Protein AF-A0A2N0LIQ1-F1 (afdb_monomer_lite)

Radius of gyration: 15.89 Å; chains: 1; bounding box: 34×20×42 Å

Structure (mmCIF, N/CA/C/O backbone):
data_AF-A0A2N0LIQ1-F1
#
_entry.id   AF-A0A2N0LIQ1-F1
#
loop_
_atom_site.group_PDB
_atom_site.id
_atom_site.type_symbol
_atom_site.label_atom_id
_atom_site.label_alt_id
_atom_site.label_comp_id
_atom_site.label_asym_id
_atom_site.label_entity_id
_atom_site.label_seq_id
_atom_site.pdbx_PDB_ins_code
_atom_site.Cartn_x
_atom_site.Cartn_y
_atom_site.Cartn_z
_atom_site.occupancy
_atom_site.B_iso_or_equiv
_atom_site.auth_seq_id
_atom_site.auth_comp_id
_atom_site.auth_asym_id
_atom_site.auth_atom_id
_atom_site.pdbx_PDB_model_num
ATOM 1 N N . MET A 1 1 ? -7.383 -4.627 -4.718 1.00 73.69 1 MET A N 1
ATOM 2 C CA . MET A 1 1 ? -8.575 -4.472 -3.849 1.00 73.69 1 MET A CA 1
ATOM 3 C C . MET A 1 1 ? -8.921 -5.726 -3.050 1.00 73.69 1 MET A C 1
ATOM 5 O O . MET A 1 1 ? -9.035 -5.598 -1.841 1.00 73.69 1 MET A O 1
ATOM 9 N N . ALA A 1 2 ? -9.042 -6.915 -3.661 1.00 82.00 2 ALA A N 1
ATOM 10 C CA . ALA A 1 2 ? -9.397 -8.149 -2.937 1.00 82.00 2 ALA A CA 1
ATOM 11 C C . ALA A 1 2 ? -8.511 -8.422 -1.703 1.00 82.00 2 ALA A C 1
ATOM 13 O O . ALA A 1 2 ? -9.028 -8.664 -0.620 1.00 82.00 2 ALA A O 1
ATOM 14 N N . LEU A 1 3 ? -7.188 -8.269 -1.837 1.00 83.31 3 LEU A N 1
ATOM 15 C CA . LEU A 1 3 ? -6.245 -8.399 -0.718 1.00 83.31 3 LEU A CA 1
ATOM 16 C C . LEU A 1 3 ? -6.531 -7.407 0.420 1.00 83.31 3 LEU A C 1
ATOM 18 O O . LEU A 1 3 ? -6.523 -7.797 1.578 1.00 83.31 3 LEU A O 1
ATOM 22 N N . GLY A 1 4 ? -6.851 -6.149 0.107 1.00 82.94 4 GLY A N 1
ATOM 23 C CA . GLY A 1 4 ? -7.184 -5.147 1.125 1.00 82.94 4 GLY A CA 1
ATOM 24 C C . GLY A 1 4 ? -8.460 -5.486 1.898 1.00 82.94 4 GLY A C 1
ATOM 25 O O . GLY A 1 4 ? -8.503 -5.292 3.107 1.00 82.94 4 GLY A O 1
ATOM 26 N N . ILE A 1 5 ? -9.463 -6.062 1.228 1.00 86.44 5 ILE A N 1
ATOM 27 C CA . ILE A 1 5 ? -10.699 -6.531 1.874 1.00 86.44 5 ILE A CA 1
ATOM 28 C C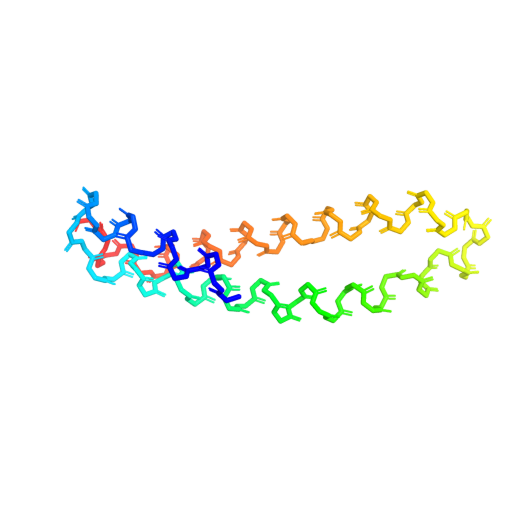 . ILE A 1 5 ? -10.400 -7.714 2.798 1.00 86.44 5 ILE A C 1
ATOM 30 O O . ILE A 1 5 ? -10.841 -7.719 3.943 1.00 86.44 5 ILE A O 1
ATOM 34 N N . VAL A 1 6 ? -9.619 -8.691 2.328 1.00 90.06 6 VAL A N 1
ATOM 35 C CA . VAL A 1 6 ? -9.246 -9.872 3.122 1.00 90.06 6 VAL A CA 1
ATOM 36 C C . VAL A 1 6 ? -8.446 -9.463 4.356 1.00 90.06 6 VAL A C 1
ATOM 38 O O . VAL A 1 6 ? -8.800 -9.843 5.468 1.00 90.06 6 VAL A O 1
ATOM 41 N N . VAL A 1 7 ? -7.400 -8.652 4.185 1.00 86.94 7 VAL A N 1
ATOM 42 C CA . VAL A 1 7 ? -6.552 -8.233 5.308 1.00 86.94 7 VAL A CA 1
ATOM 43 C C . VAL A 1 7 ? -7.317 -7.302 6.251 1.00 86.94 7 VAL A C 1
ATOM 45 O O . VAL A 1 7 ? -7.195 -7.449 7.462 1.00 86.94 7 VAL A O 1
ATOM 48 N N . GLY A 1 8 ? -8.167 -6.408 5.736 1.00 85.94 8 GLY A N 1
ATOM 49 C CA . GLY A 1 8 ? -9.050 -5.577 6.556 1.00 85.94 8 GLY A CA 1
ATOM 50 C C . GLY A 1 8 ? -10.041 -6.403 7.382 1.00 85.94 8 GLY A C 1
ATOM 51 O O . GLY A 1 8 ? -10.233 -6.129 8.562 1.00 85.94 8 GLY A O 1
ATOM 52 N N . PHE A 1 9 ? -10.614 -7.461 6.806 1.00 88.19 9 PHE A N 1
ATOM 53 C CA . PHE A 1 9 ? -11.507 -8.370 7.522 1.00 88.19 9 PHE A CA 1
ATOM 54 C C . PHE A 1 9 ? -10.777 -9.158 8.617 1.00 88.19 9 PHE A C 1
ATOM 56 O O . PHE A 1 9 ? -11.252 -9.237 9.748 1.00 88.19 9 PHE A O 1
ATOM 63 N N . VAL A 1 10 ? -9.584 -9.682 8.320 1.00 89.12 10 VAL A N 1
ATOM 64 C CA . VAL A 1 10 ? -8.738 -10.355 9.320 1.00 89.12 10 VAL A CA 1
ATOM 65 C C . VAL A 1 10 ? -8.346 -9.389 10.442 1.00 89.12 10 VAL A C 1
ATOM 67 O O . VAL A 1 10 ? -8.427 -9.738 11.617 1.00 89.12 10 VAL A O 1
ATOM 70 N N . ALA A 1 11 ? -7.983 -8.153 10.100 1.00 86.06 11 ALA A N 1
ATOM 71 C CA . ALA A 1 11 ? -7.632 -7.116 11.062 1.00 86.06 11 ALA A CA 1
ATOM 72 C C . ALA A 1 11 ? -8.817 -6.727 11.965 1.00 86.06 11 ALA A C 1
ATOM 74 O O . ALA A 1 11 ? -8.637 -6.539 13.171 1.00 86.06 11 ALA A O 1
ATOM 75 N N . TYR A 1 12 ? -10.030 -6.675 11.403 1.00 87.88 12 TYR A N 1
ATOM 76 C CA . TYR A 1 12 ? -11.263 -6.475 12.163 1.00 87.88 12 TYR A CA 1
ATOM 77 C C . TYR A 1 12 ? -11.492 -7.595 13.176 1.00 87.88 12 TYR A C 1
ATOM 79 O O . TYR A 1 12 ? -11.731 -7.317 14.346 1.00 87.88 12 TYR A O 1
ATOM 87 N N . LEU A 1 13 ? -11.369 -8.856 12.749 1.00 89.62 13 LEU A N 1
ATOM 88 C CA . LEU A 1 13 ? -11.542 -10.009 13.634 1.00 89.62 13 LEU A CA 1
ATOM 89 C C . LEU A 1 13 ? -10.503 -10.047 14.759 1.00 89.62 13 LEU A C 1
ATOM 91 O O . LEU A 1 13 ? -10.791 -10.555 15.838 1.00 89.62 13 LEU A O 1
ATOM 95 N N . TRP A 1 14 ? -9.305 -9.509 14.520 1.00 86.94 14 TRP A N 1
ATOM 96 C CA . TRP A 1 14 ? -8.220 -9.571 15.491 1.00 86.94 14 TRP A CA 1
ATOM 97 C C . TRP A 1 14 ? -8.271 -8.456 16.541 1.00 86.94 14 TRP A C 1
ATOM 99 O O . TRP A 1 14 ? -8.066 -8.717 17.723 1.00 86.94 14 TRP A O 1
ATOM 109 N N . ARG A 1 15 ? -8.532 -7.209 16.122 1.00 83.19 15 ARG A N 1
ATOM 110 C CA . ARG A 1 15 ? -8.523 -6.025 17.006 1.00 83.19 15 ARG A CA 1
ATOM 111 C C . ARG A 1 15 ? -9.912 -5.504 17.362 1.00 83.19 15 ARG A C 1
ATOM 113 O O . ARG A 1 15 ? -10.010 -4.663 18.246 1.00 83.19 15 ARG A O 1
ATOM 120 N N . GLY A 1 16 ? -10.962 -5.912 16.649 1.00 82.44 16 GLY A N 1
ATOM 121 C CA . GLY A 1 16 ? -12.319 -5.365 16.791 1.00 82.44 16 GLY A CA 1
ATOM 122 C C . GLY A 1 16 ? -12.449 -3.879 16.427 1.00 82.44 16 GLY A C 1
ATOM 123 O O . GLY A 1 16 ? -13.532 -3.311 16.542 1.00 82.44 16 GLY A O 1
ATOM 124 N N . ASN A 1 17 ? -11.364 -3.231 15.991 1.00 82.75 17 ASN A N 1
ATOM 125 C CA . ASN A 1 17 ? -11.312 -1.792 15.766 1.00 82.75 17 ASN A CA 1
ATOM 126 C C . ASN A 1 17 ? -11.596 -1.471 14.291 1.00 82.75 17 ASN A C 1
ATOM 128 O O . ASN A 1 17 ? -10.793 -1.772 13.405 1.00 82.75 17 ASN A O 1
ATOM 132 N N . PHE A 1 18 ? -12.737 -0.826 14.039 1.00 86.19 18 PHE A N 1
ATOM 133 C CA . PHE A 1 18 ? -13.164 -0.430 12.697 1.00 86.19 18 PHE A CA 1
ATOM 134 C C . PHE A 1 18 ? -12.241 0.618 12.053 1.00 86.19 18 PHE A C 1
ATOM 136 O O . PHE A 1 18 ? -12.018 0.579 10.843 1.00 86.19 18 PHE A O 1
ATOM 143 N N . THR A 1 19 ? -11.628 1.503 12.844 1.00 87.06 19 THR A N 1
ATOM 144 C CA . THR A 1 19 ? -10.637 2.481 12.366 1.00 87.06 19 THR A CA 1
ATOM 145 C C . THR A 1 19 ? -9.438 1.779 11.737 1.00 87.06 19 THR A C 1
ATOM 147 O O . THR A 1 19 ? -8.945 2.205 10.697 1.00 87.06 19 THR A O 1
ATOM 150 N N . LEU A 1 20 ? -9.004 0.654 12.311 1.00 86.75 20 LEU A N 1
ATOM 151 C CA . LEU A 1 20 ? -7.867 -0.114 11.804 1.00 86.75 20 LEU A CA 1
ATOM 152 C C . LEU A 1 20 ? -8.175 -0.733 10.434 1.00 86.75 20 LEU A C 1
ATOM 154 O O . LEU A 1 20 ? -7.331 -0.691 9.542 1.00 86.75 20 LEU A O 1
ATOM 158 N N . VAL A 1 21 ? -9.405 -1.215 10.234 1.00 89.25 21 VAL A N 1
ATOM 159 C CA . VAL A 1 21 ? -9.901 -1.694 8.930 1.00 89.25 21 VAL A CA 1
ATOM 160 C C . VAL A 1 21 ? -9.892 -0.572 7.900 1.00 89.25 21 VAL A C 1
ATOM 162 O O . VAL A 1 21 ? -9.450 -0.772 6.769 1.00 89.25 21 VAL A O 1
ATOM 165 N N . LEU A 1 22 ? -10.361 0.613 8.297 1.00 88.38 22 LEU A N 1
ATOM 166 C CA . LEU A 1 22 ? -10.454 1.777 7.428 1.00 88.38 22 LEU A CA 1
ATOM 167 C C . LEU A 1 22 ? -9.060 2.254 6.994 1.00 88.38 22 LEU A C 1
ATOM 169 O O . LEU A 1 22 ? -8.813 2.422 5.802 1.00 88.38 22 LEU A O 1
ATOM 173 N N . VAL A 1 23 ? -8.129 2.376 7.944 1.00 91.12 23 VAL A N 1
ATOM 174 C CA . VAL A 1 23 ? -6.719 2.718 7.701 1.00 91.12 23 VAL A CA 1
ATOM 175 C C . VAL A 1 23 ? -6.075 1.727 6.732 1.00 91.12 23 VAL A C 1
ATOM 177 O O . VAL A 1 23 ? -5.473 2.140 5.742 1.00 91.12 23 VAL A O 1
ATOM 180 N N . LEU A 1 24 ? -6.244 0.421 6.961 1.00 89.81 24 LEU A N 1
ATOM 181 C CA . LEU A 1 24 ? -5.689 -0.617 6.088 1.00 89.81 24 LEU A CA 1
ATOM 182 C C . LEU A 1 24 ? -6.307 -0.592 4.687 1.00 89.81 24 LEU A C 1
ATOM 184 O O . LEU A 1 24 ? -5.598 -0.740 3.691 1.00 89.81 24 LEU A O 1
ATOM 188 N N . GLY A 1 25 ? -7.622 -0.389 4.604 1.00 89.62 25 GLY A N 1
ATOM 189 C CA . GLY A 1 25 ? -8.350 -0.284 3.346 1.00 89.62 25 GLY A CA 1
ATOM 190 C C . GLY A 1 25 ? -7.866 0.894 2.504 1.00 89.62 25 GLY A C 1
ATOM 191 O O . GLY A 1 25 ? -7.530 0.711 1.333 1.00 89.62 25 GLY A O 1
ATOM 192 N N . PHE A 1 26 ? -7.755 2.082 3.104 1.00 89.62 26 PHE A N 1
ATOM 193 C CA . PHE A 1 26 ? -7.236 3.273 2.427 1.00 89.62 26 PHE A CA 1
ATOM 194 C C . PHE A 1 26 ? -5.754 3.145 2.063 1.00 89.62 26 PHE A C 1
ATOM 196 O O . PHE A 1 26 ? -5.373 3.519 0.953 1.00 89.62 26 PHE A O 1
ATOM 203 N N . ALA A 1 27 ? -4.930 2.553 2.931 1.00 91.69 27 ALA A N 1
ATOM 204 C CA . ALA A 1 27 ? -3.521 2.301 2.636 1.00 91.69 27 ALA A CA 1
ATOM 205 C C . ALA A 1 27 ? -3.353 1.372 1.423 1.00 91.69 27 ALA A C 1
ATOM 207 O O . ALA A 1 27 ? -2.594 1.672 0.504 1.00 91.69 27 ALA A O 1
ATOM 208 N N . MET A 1 28 ? -4.114 0.274 1.374 1.00 90.50 28 MET A N 1
ATOM 209 C CA . MET A 1 28 ? -4.088 -0.677 0.258 1.00 90.50 28 MET A CA 1
ATOM 210 C C . MET A 1 28 ? -4.637 -0.076 -1.039 1.00 90.50 28 MET A C 1
ATOM 212 O O . MET A 1 28 ? -4.136 -0.387 -2.120 1.00 90.50 28 MET A O 1
ATOM 216 N N . LEU A 1 29 ? -5.647 0.791 -0.945 1.00 90.12 29 LEU A N 1
ATOM 217 C CA . LEU A 1 29 ? -6.164 1.553 -2.079 1.00 90.12 29 LEU A CA 1
ATOM 218 C C . LEU A 1 29 ? -5.097 2.467 -2.677 1.00 90.12 29 LEU A C 1
ATOM 220 O O . LEU A 1 29 ? -4.822 2.380 -3.874 1.00 90.12 29 LEU A O 1
ATOM 224 N N . GLY A 1 30 ? -4.472 3.298 -1.841 1.00 89.31 30 GLY A N 1
ATOM 225 C CA . GLY A 1 30 ? -3.393 4.183 -2.267 1.00 89.31 30 GLY A CA 1
ATOM 226 C C . GLY A 1 30 ? -2.219 3.401 -2.853 1.00 89.31 30 GLY A C 1
ATOM 227 O O . GLY A 1 30 ? -1.734 3.744 -3.929 1.00 89.31 30 GLY A O 1
ATOM 228 N N . ASN A 1 31 ? -1.823 2.298 -2.208 1.00 89.94 31 ASN A N 1
ATOM 229 C CA . ASN A 1 31 ? -0.711 1.477 -2.675 1.00 89.94 31 ASN A CA 1
ATOM 230 C C . ASN A 1 31 ? -0.990 0.884 -4.062 1.00 89.94 31 ASN A C 1
ATOM 232 O O . ASN A 1 31 ? -0.114 0.891 -4.916 1.00 89.94 31 ASN A O 1
ATOM 236 N N . MET A 1 32 ? -2.219 0.433 -4.339 1.00 88.38 32 MET A N 1
ATOM 237 C CA . MET A 1 32 ? -2.567 -0.091 -5.665 1.00 88.38 32 MET A CA 1
ATOM 238 C C . MET A 1 32 ? -2.638 0.984 -6.752 1.00 88.38 32 MET A C 1
ATOM 240 O O . MET A 1 32 ? -2.263 0.706 -7.891 1.00 88.38 32 MET A O 1
ATOM 244 N N . LEU A 1 33 ? -3.086 2.200 -6.425 1.00 89.00 33 LEU A N 1
ATOM 245 C CA . LEU A 1 33 ? -3.067 3.321 -7.372 1.00 89.00 33 LEU A CA 1
ATOM 246 C C . LEU A 1 33 ? -1.632 3.655 -7.778 1.00 89.00 33 LEU A C 1
ATOM 248 O O . LEU A 1 33 ? -1.311 3.721 -8.964 1.00 89.00 33 LEU A O 1
ATOM 252 N N . VAL A 1 34 ? -0.755 3.778 -6.785 1.00 86.94 34 VAL A N 1
ATOM 253 C CA . VAL A 1 34 ? 0.674 4.002 -6.987 1.00 86.94 34 VAL A CA 1
ATOM 254 C C . VAL A 1 34 ? 1.287 2.844 -7.773 1.00 86.94 34 VAL A C 1
ATOM 256 O O . VAL A 1 34 ? 1.957 3.078 -8.773 1.00 86.94 34 VAL A O 1
ATOM 259 N N . ALA A 1 35 ? 1.033 1.596 -7.381 1.00 85.81 35 AL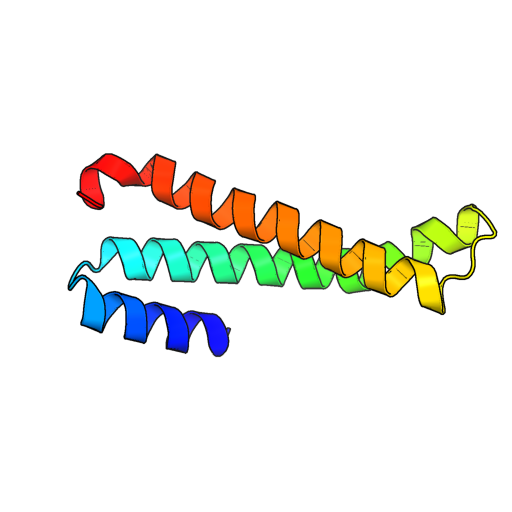A A N 1
ATOM 260 C CA . ALA A 1 35 ? 1.567 0.422 -8.062 1.00 85.81 35 ALA A CA 1
ATOM 261 C C . ALA A 1 35 ? 1.142 0.360 -9.538 1.00 85.81 35 ALA A C 1
ATOM 263 O O . ALA A 1 35 ? 1.943 -0.033 -10.379 1.00 85.81 35 ALA A O 1
ATOM 264 N N . GLY A 1 36 ? -0.074 0.797 -9.883 1.00 85.56 36 GLY A N 1
ATOM 265 C CA . GLY A 1 36 ? -0.513 0.915 -11.276 1.00 85.56 36 GLY A CA 1
ATOM 266 C C . GLY A 1 36 ? 0.252 1.991 -12.055 1.00 85.56 36 GLY A C 1
ATOM 267 O O . GLY A 1 36 ? 0.689 1.749 -13.180 1.00 85.56 36 GLY A O 1
ATOM 268 N N . MET A 1 37 ? 0.473 3.158 -11.443 1.00 84.81 37 MET A N 1
ATOM 269 C CA . MET A 1 37 ? 1.228 4.260 -12.055 1.00 84.81 37 MET A CA 1
ATOM 270 C C . MET A 1 37 ? 2.707 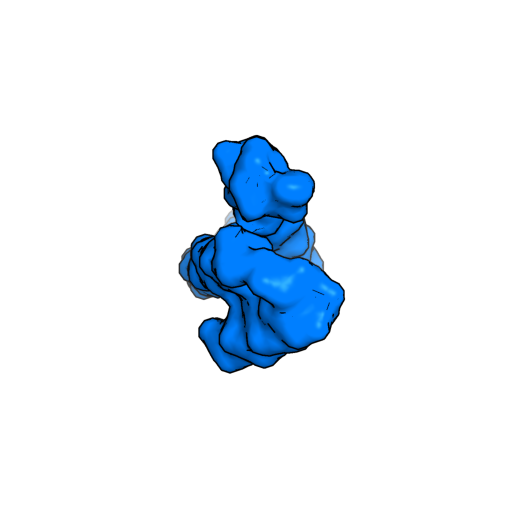3.900 -12.250 1.00 84.81 37 MET A C 1
ATOM 272 O O . MET A 1 37 ? 3.263 4.087 -13.333 1.00 84.81 37 MET A O 1
ATOM 276 N N . PHE A 1 38 ? 3.343 3.343 -11.220 1.00 82.38 38 PHE A N 1
ATOM 277 C CA . PHE A 1 38 ? 4.749 2.949 -11.256 1.00 82.38 38 PHE A CA 1
ATOM 278 C C . PHE A 1 38 ? 4.965 1.661 -12.056 1.00 82.38 38 PHE A C 1
ATOM 280 O O . PHE A 1 38 ? 5.939 1.569 -12.790 1.00 82.38 38 PHE A O 1
ATOM 287 N N . GLY A 1 39 ? 4.046 0.698 -12.015 1.00 79.56 39 GLY A N 1
ATOM 288 C CA . GLY A 1 39 ? 4.136 -0.526 -12.814 1.00 79.56 39 GLY A CA 1
ATOM 289 C C . GLY A 1 39 ? 4.178 -0.254 -14.321 1.00 79.56 39 GLY A C 1
ATOM 290 O O . GLY A 1 39 ? 4.921 -0.914 -15.042 1.00 79.56 39 GLY A O 1
ATOM 291 N N . ALA A 1 40 ? 3.446 0.761 -14.792 1.00 78.81 40 ALA A N 1
ATOM 292 C CA . ALA A 1 40 ? 3.492 1.198 -16.187 1.00 78.81 40 ALA A CA 1
ATOM 293 C C . ALA A 1 40 ? 4.649 2.177 -16.486 1.00 78.81 40 ALA A C 1
ATOM 295 O O . ALA A 1 40 ? 5.189 2.167 -17.592 1.00 78.81 40 ALA A O 1
ATOM 296 N N . GLY A 1 41 ? 5.036 3.021 -15.520 1.00 73.38 41 GLY A N 1
ATOM 297 C CA . GLY A 1 41 ? 6.037 4.080 -15.706 1.00 73.38 41 GLY A CA 1
ATOM 298 C C . GLY A 1 41 ? 7.496 3.658 -15.492 1.00 73.38 41 GLY A C 1
ATOM 299 O O . GLY A 1 41 ? 8.387 4.149 -16.183 1.00 73.38 41 GLY A O 1
ATOM 300 N N . VAL A 1 42 ? 7.764 2.720 -14.579 1.00 74.44 42 VAL A N 1
ATOM 301 C CA . VAL A 1 42 ? 9.115 2.230 -14.259 1.00 74.44 42 VAL A CA 1
ATOM 302 C C . VAL A 1 42 ? 9.868 1.661 -15.467 1.00 74.44 42 VAL A C 1
ATOM 304 O O . VAL A 1 42 ? 11.037 2.012 -15.593 1.00 74.44 42 VAL A O 1
ATOM 307 N N . PRO A 1 43 ? 9.290 0.871 -16.398 1.00 68.19 43 PRO A N 1
ATOM 308 C CA . PRO A 1 43 ? 10.060 0.332 -17.528 1.00 68.19 43 PRO A CA 1
ATOM 309 C C . PRO A 1 43 ? 10.602 1.405 -18.491 1.00 68.19 43 PRO A C 1
ATOM 311 O O . PRO A 1 43 ? 11.487 1.113 -19.299 1.00 68.19 43 PRO A O 1
ATOM 314 N N . LEU A 1 44 ? 10.115 2.648 -18.407 1.00 67.81 44 LEU A N 1
ATOM 315 C CA . LEU A 1 44 ? 10.590 3.761 -19.233 1.00 67.81 44 LEU A CA 1
ATOM 316 C C . LEU A 1 44 ? 11.926 4.331 -18.729 1.00 67.81 44 LEU A C 1
ATOM 318 O O . LEU A 1 44 ? 12.740 4.770 -19.539 1.00 67.81 44 LEU A O 1
ATOM 322 N N . LEU A 1 45 ? 12.202 4.273 -17.422 1.00 65.06 45 LEU A N 1
ATOM 323 C CA . LEU A 1 45 ? 13.393 4.885 -16.817 1.00 65.06 45 LEU A CA 1
ATOM 324 C C . LEU A 1 45 ? 14.707 4.136 -17.153 1.00 65.06 45 LEU A C 1
ATOM 326 O O . LEU A 1 45 ? 15.652 4.776 -17.620 1.00 65.06 45 LEU A O 1
ATOM 330 N N . PRO A 1 46 ? 14.793 2.793 -17.023 1.00 60.81 46 PRO A N 1
ATOM 331 C CA . PRO A 1 46 ? 15.993 2.023 -17.365 1.00 60.81 46 PRO A CA 1
ATOM 332 C C . PRO A 1 46 ? 16.321 2.046 -18.861 1.00 60.81 46 PRO A C 1
ATOM 334 O O . PRO A 1 46 ? 17.491 1.965 -19.237 1.00 60.81 46 PRO A O 1
ATOM 337 N N . ARG A 1 47 ? 15.306 2.221 -19.724 1.00 60.72 47 ARG A N 1
ATOM 338 C CA . ARG A 1 47 ? 15.486 2.316 -21.180 1.00 60.72 47 ARG A CA 1
ATOM 339 C C . ARG A 1 47 ? 16.311 3.545 -21.578 1.00 60.72 47 ARG A C 1
ATOM 341 O O . ARG A 1 47 ? 17.073 3.473 -22.538 1.00 60.72 47 ARG A O 1
ATOM 348 N N . HIS A 1 48 ? 16.221 4.636 -20.814 1.00 63.31 48 HIS A N 1
ATOM 349 C CA . HIS A 1 48 ? 17.067 5.820 -20.998 1.00 63.31 48 HIS A CA 1
ATOM 350 C C . HIS A 1 48 ? 18.496 5.637 -20.461 1.00 63.31 48 HIS A C 1
ATOM 352 O O . HIS A 1 48 ? 19.411 6.311 -20.929 1.00 63.31 48 HIS A O 1
ATOM 358 N N . LEU A 1 49 ? 18.709 4.698 -19.534 1.00 66.38 49 LEU A N 1
ATOM 359 C CA . LEU A 1 49 ? 19.996 4.442 -18.876 1.00 66.38 49 LEU A CA 1
ATOM 360 C C . LEU A 1 49 ? 20.802 3.283 -19.496 1.00 66.38 49 LEU A C 1
ATOM 362 O O . LEU A 1 49 ? 21.869 2.954 -18.985 1.00 66.38 49 LEU A O 1
ATOM 366 N N . LYS A 1 50 ? 20.336 2.678 -20.603 1.00 66.06 50 LYS A N 1
ATOM 367 C CA . LYS A 1 50 ? 20.961 1.510 -21.273 1.00 66.06 50 LYS A CA 1
ATOM 368 C C . LYS A 1 50 ? 21.122 0.268 -20.373 1.00 66.06 50 LYS A C 1
ATOM 370 O O . LYS A 1 50 ? 21.929 -0.605 -20.681 1.00 66.06 50 LYS A O 1
ATOM 375 N N . MET A 1 51 ? 20.367 0.180 -19.277 1.00 65.94 51 MET A N 1
ATOM 376 C CA . MET A 1 51 ? 20.342 -0.983 -18.382 1.00 65.94 51 MET A CA 1
ATOM 377 C C . MET A 1 51 ? 19.246 -1.956 -18.820 1.00 65.94 51 MET A C 1
ATOM 379 O O . MET A 1 51 ? 18.193 -1.508 -19.273 1.00 65.94 51 MET A O 1
ATOM 383 N N . ASP A 1 52 ? 19.469 -3.265 -18.655 1.00 70.00 52 ASP A N 1
ATOM 384 C CA . ASP A 1 52 ? 18.507 -4.299 -19.055 1.00 70.00 52 ASP A CA 1
ATOM 385 C C . ASP A 1 52 ? 17.150 -4.109 -18.350 1.00 70.00 52 ASP A C 1
ATOM 387 O O . ASP A 1 52 ? 17.027 -4.368 -17.142 1.00 70.00 52 ASP A O 1
ATOM 391 N N . PRO A 1 53 ? 16.101 -3.676 -19.082 1.00 64.62 53 PRO A N 1
ATOM 392 C CA . PRO A 1 53 ? 14.828 -3.307 -18.477 1.00 64.62 53 PRO A CA 1
ATOM 393 C C . PRO A 1 53 ? 14.146 -4.506 -17.829 1.00 64.62 53 PRO A C 1
ATOM 395 O O . PRO A 1 53 ? 13.484 -4.348 -16.815 1.00 64.62 53 PRO A O 1
ATOM 398 N N . ALA A 1 54 ? 14.328 -5.710 -18.373 1.00 67.69 54 ALA A N 1
ATOM 399 C CA . ALA A 1 54 ? 13.648 -6.907 -17.890 1.00 67.69 54 ALA A CA 1
ATOM 400 C C . ALA A 1 54 ? 14.062 -7.295 -16.460 1.00 67.69 54 ALA A C 1
ATOM 402 O O . ALA A 1 54 ? 13.209 -7.630 -15.643 1.00 67.69 54 ALA A O 1
ATOM 403 N N . VAL A 1 55 ? 15.357 -7.211 -16.138 1.00 68.62 55 VAL A N 1
ATOM 404 C CA . VAL A 1 55 ? 15.880 -7.592 -14.815 1.00 68.62 55 VAL A CA 1
ATOM 405 C C . VAL A 1 55 ? 15.766 -6.430 -13.831 1.00 68.62 55 VAL A C 1
ATOM 407 O O . VAL A 1 55 ? 15.386 -6.618 -12.678 1.00 68.62 55 VAL A O 1
ATOM 410 N N . SER A 1 56 ? 16.048 -5.207 -14.290 1.00 71.06 56 SER A N 1
ATOM 411 C CA . SER A 1 56 ? 16.053 -4.032 -13.420 1.00 71.06 56 SER A CA 1
ATOM 412 C C . SER A 1 56 ? 14.636 -3.530 -13.102 1.00 71.06 56 SER A C 1
ATOM 414 O O . SER A 1 56 ? 14.354 -3.191 -11.956 1.00 71.06 56 SER A O 1
ATOM 416 N N . SER A 1 57 ? 13.703 -3.557 -14.064 1.00 75.81 57 SER A N 1
ATOM 417 C CA . SER A 1 57 ? 12.332 -3.051 -13.872 1.00 75.81 57 SER A CA 1
ATOM 418 C C . SER A 1 57 ? 11.577 -3.785 -12.773 1.00 75.81 57 SER A C 1
ATOM 420 O O . SER A 1 57 ? 10.853 -3.141 -12.022 1.00 75.81 57 SER A O 1
ATOM 422 N N . ALA A 1 58 ? 11.711 -5.111 -12.679 1.00 78.75 58 ALA A N 1
ATOM 423 C CA . ALA A 1 58 ? 10.969 -5.885 -11.688 1.00 78.75 58 ALA A CA 1
ATOM 424 C C . ALA A 1 58 ? 11.402 -5.506 -10.265 1.00 78.75 58 ALA A C 1
ATOM 426 O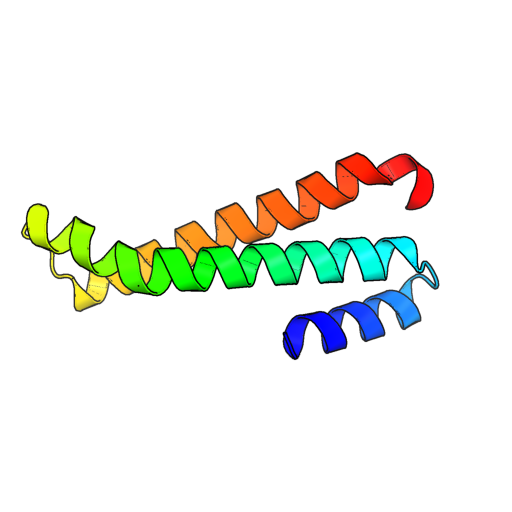 O . ALA A 1 58 ? 10.562 -5.202 -9.426 1.00 78.75 58 ALA A O 1
ATOM 427 N N . VAL A 1 59 ? 12.714 -5.430 -10.022 1.00 84.00 59 VAL A N 1
ATOM 428 C CA . VAL A 1 59 ? 13.273 -5.031 -8.722 1.00 84.00 59 VAL A CA 1
ATOM 429 C C . VAL A 1 59 ? 12.901 -3.588 -8.381 1.00 84.00 59 VAL A C 1
ATOM 431 O O . VAL A 1 59 ? 12.482 -3.317 -7.258 1.00 84.00 59 VAL A O 1
ATOM 434 N N . PHE A 1 60 ? 12.988 -2.667 -9.347 1.00 81.75 60 PHE A N 1
ATOM 435 C CA . PHE A 1 60 ? 12.592 -1.275 -9.134 1.00 81.75 60 PHE A CA 1
ATOM 436 C C . PHE A 1 60 ? 11.113 -1.146 -8.756 1.00 81.75 60 PHE A C 1
ATOM 438 O O . PHE A 1 60 ? 10.806 -0.472 -7.775 1.00 81.75 60 PHE A O 1
ATOM 445 N N . VAL A 1 61 ? 10.203 -1.802 -9.485 1.00 82.75 61 VAL A N 1
ATOM 446 C CA . VAL A 1 61 ? 8.764 -1.761 -9.170 1.00 82.75 61 VAL A CA 1
ATOM 447 C C . VAL A 1 61 ? 8.505 -2.285 -7.759 1.00 82.75 61 VAL A C 1
ATOM 449 O O . VAL A 1 61 ? 7.773 -1.637 -7.013 1.00 82.75 61 VAL A O 1
ATOM 452 N N . THR A 1 62 ? 9.132 -3.399 -7.369 1.00 87.75 62 THR A N 1
ATOM 453 C CA . THR A 1 62 ? 8.958 -3.985 -6.032 1.00 87.75 62 THR A CA 1
ATOM 454 C C . THR A 1 62 ? 9.448 -3.046 -4.929 1.00 87.75 62 THR A C 1
ATOM 456 O O . THR A 1 62 ? 8.728 -2.815 -3.966 1.00 87.75 62 THR A O 1
ATOM 459 N N . ILE A 1 63 ? 10.616 -2.413 -5.089 1.00 88.25 63 ILE A N 1
ATOM 460 C CA . ILE A 1 63 ? 11.124 -1.446 -4.101 1.00 88.25 63 ILE A CA 1
ATOM 461 C C . ILE A 1 63 ? 10.179 -0.244 -3.976 1.00 88.25 63 ILE A C 1
ATOM 463 O O . ILE A 1 63 ? 9.852 0.174 -2.867 1.00 88.25 63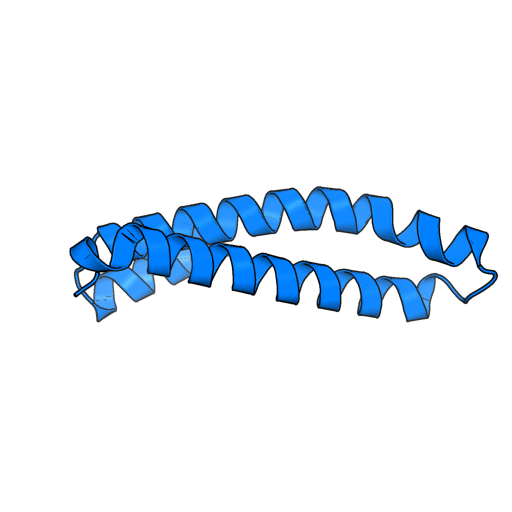 ILE A O 1
ATOM 467 N N . PHE A 1 64 ? 9.723 0.315 -5.100 1.00 86.31 64 PHE A N 1
ATOM 468 C CA . PHE A 1 64 ? 8.819 1.465 -5.081 1.00 86.31 64 PHE A CA 1
ATOM 469 C C . PHE A 1 64 ? 7.481 1.129 -4.423 1.00 86.31 64 PHE A C 1
ATOM 471 O O . PHE A 1 64 ? 7.006 1.898 -3.585 1.00 86.31 64 PHE A O 1
ATOM 478 N N . THR A 1 65 ? 6.877 -0.009 -4.774 1.00 87.44 65 THR A N 1
ATOM 479 C CA . THR A 1 65 ? 5.602 -0.408 -4.172 1.00 87.44 65 THR A CA 1
ATOM 480 C C . THR A 1 65 ? 5.750 -0.804 -2.704 1.00 87.44 65 THR A C 1
ATOM 482 O O . THR A 1 65 ? 4.829 -0.532 -1.940 1.00 87.44 65 THR A O 1
ATOM 485 N N . ASP A 1 66 ? 6.890 -1.358 -2.279 1.00 89.94 66 ASP A N 1
ATOM 486 C CA . ASP A 1 66 ? 7.155 -1.649 -0.867 1.00 89.94 66 ASP A CA 1
ATOM 487 C C . ASP A 1 66 ? 7.288 -0.353 -0.065 1.00 89.94 66 ASP A C 1
ATOM 489 O O . ASP A 1 66 ? 6.559 -0.149 0.905 1.00 89.94 66 ASP A O 1
ATOM 493 N N . VAL A 1 67 ? 8.155 0.572 -0.490 1.00 91.38 67 VAL A N 1
ATOM 494 C CA . VAL A 1 67 ? 8.366 1.848 0.215 1.00 91.38 67 VAL A CA 1
ATOM 495 C C . VAL A 1 67 ? 7.063 2.637 0.314 1.00 91.38 67 VAL A C 1
ATOM 497 O O . VAL A 1 67 ? 6.704 3.099 1.396 1.00 91.38 67 VAL A O 1
ATOM 500 N N . ILE A 1 68 ? 6.324 2.772 -0.789 1.00 90.94 68 ILE A N 1
ATOM 501 C CA . ILE A 1 68 ? 5.084 3.553 -0.789 1.00 90.94 68 ILE A CA 1
ATOM 502 C C . ILE A 1 68 ? 3.980 2.832 -0.013 1.00 90.94 68 ILE A C 1
ATOM 504 O O . ILE A 1 68 ? 3.253 3.478 0.741 1.00 90.94 68 ILE A O 1
ATOM 508 N N . GLY A 1 69 ? 3.886 1.505 -0.116 1.00 91.00 69 GLY A N 1
ATOM 509 C CA . GLY A 1 69 ? 2.957 0.710 0.682 1.00 91.00 69 GLY A CA 1
ATOM 510 C C . GLY A 1 69 ? 3.187 0.877 2.184 1.00 91.00 69 GLY A C 1
ATOM 511 O O . GLY A 1 69 ? 2.235 1.127 2.926 1.00 91.00 69 GLY A O 1
ATOM 512 N N . PHE A 1 70 ? 4.446 0.825 2.629 1.00 91.19 70 PHE A N 1
ATOM 513 C CA . PHE A 1 70 ? 4.812 1.063 4.025 1.00 91.19 70 PHE A CA 1
ATOM 514 C C . PHE A 1 70 ? 4.505 2.493 4.466 1.00 91.19 70 PHE A C 1
ATOM 516 O O . PHE A 1 70 ? 3.886 2.680 5.512 1.00 91.19 70 PHE A O 1
ATOM 523 N N . VAL A 1 71 ? 4.894 3.497 3.676 1.00 93.69 71 VAL A N 1
ATOM 524 C CA . VAL A 1 71 ? 4.652 4.912 3.998 1.00 93.69 71 VAL A CA 1
ATOM 525 C C . VAL A 1 71 ? 3.158 5.212 4.092 1.00 93.69 71 VAL A C 1
ATOM 527 O O . VAL A 1 71 ? 2.737 5.893 5.021 1.00 93.69 71 VAL A O 1
ATOM 530 N N . LEU A 1 72 ? 2.340 4.683 3.181 1.00 93.19 72 LEU A N 1
ATOM 531 C CA . LEU A 1 72 ? 0.890 4.869 3.219 1.00 93.19 72 LEU A CA 1
ATOM 532 C C . LEU A 1 72 ? 0.269 4.215 4.450 1.00 93.19 72 LEU A C 1
ATOM 534 O O . LEU A 1 72 ? -0.541 4.841 5.128 1.00 93.19 72 LEU A O 1
ATOM 538 N N . PHE A 1 73 ? 0.653 2.976 4.758 1.00 90.62 73 PHE A N 1
ATOM 539 C CA . PHE A 1 73 ? 0.112 2.270 5.913 1.00 90.62 73 PHE A CA 1
ATOM 540 C C . PHE A 1 73 ? 0.520 2.928 7.234 1.00 90.62 73 PHE A C 1
ATOM 542 O O . PHE A 1 73 ? -0.344 3.263 8.041 1.00 90.62 73 PHE A O 1
ATOM 549 N N . LEU A 1 74 ? 1.818 3.156 7.441 1.00 91.62 74 LEU A N 1
ATOM 550 C CA . LEU A 1 74 ? 2.346 3.770 8.660 1.00 91.62 74 LEU A CA 1
ATOM 551 C C . LEU A 1 74 ? 1.910 5.229 8.794 1.00 91.62 74 LEU A C 1
ATOM 553 O O . LEU A 1 74 ? 1.571 5.656 9.891 1.00 91.62 74 LEU A O 1
ATOM 557 N N . GLY A 1 75 ? 1.879 5.984 7.696 1.00 92.56 75 GLY A N 1
ATOM 558 C CA . GLY A 1 75 ? 1.439 7.376 7.689 1.00 92.56 75 GLY A CA 1
ATOM 559 C C . GLY A 1 75 ? -0.034 7.515 8.068 1.00 92.56 75 GLY A C 1
ATOM 560 O O . GLY A 1 75 ? -0.369 8.335 8.919 1.00 92.56 75 GLY A O 1
ATOM 561 N N . LEU A 1 76 ? -0.910 6.673 7.508 1.00 91.12 76 LEU A N 1
ATOM 562 C CA . LEU A 1 76 ? -2.322 6.645 7.898 1.00 91.12 76 LEU A CA 1
ATOM 563 C C . LEU A 1 76 ? -2.499 6.129 9.332 1.00 91.12 76 LEU A C 1
ATOM 565 O O . LEU A 1 76 ? -3.268 6.706 10.092 1.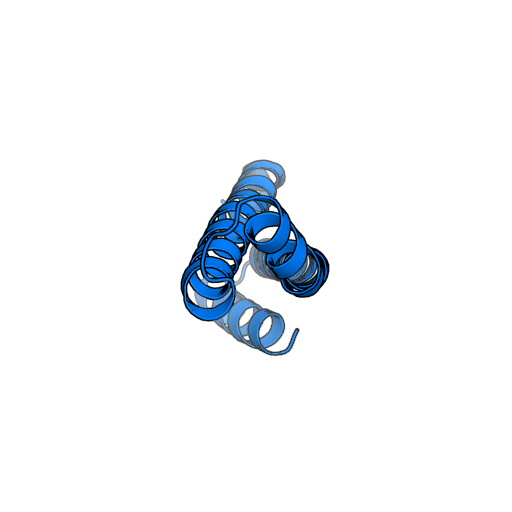00 91.12 76 LEU A O 1
ATOM 569 N N . ALA A 1 77 ? -1.769 5.091 9.743 1.00 89.94 77 ALA A N 1
ATOM 570 C CA . ALA A 1 77 ? -1.840 4.590 11.115 1.00 89.94 77 ALA A CA 1
ATOM 571 C C . ALA A 1 77 ? -1.388 5.641 12.142 1.00 89.94 77 ALA A C 1
ATOM 573 O O . ALA A 1 77 ? -2.031 5.794 13.176 1.00 89.94 77 ALA A O 1
ATOM 574 N N . ALA A 1 78 ? -0.326 6.393 11.842 1.00 90.12 78 ALA A N 1
ATOM 575 C CA . ALA A 1 78 ? 0.156 7.484 12.682 1.00 90.12 78 ALA A CA 1
ATOM 576 C C . ALA A 1 78 ? -0.839 8.652 12.732 1.00 90.12 78 ALA A C 1
ATOM 578 O O . ALA A 1 78 ? -1.073 9.204 13.801 1.00 90.12 78 ALA A O 1
ATOM 579 N N . ALA A 1 79 ? -1.467 8.999 11.604 1.00 90.19 79 ALA A N 1
ATOM 580 C CA . ALA A 1 79 ? -2.476 10.057 11.554 1.00 90.19 79 ALA A CA 1
ATOM 581 C C . ALA A 1 79 ? -3.735 9.731 12.380 1.00 90.19 79 ALA A C 1
ATOM 583 O O . ALA A 1 79 ? -4.370 10.638 12.909 1.00 90.19 79 ALA A O 1
ATOM 584 N N . PHE A 1 80 ? -4.089 8.449 12.506 1.00 88.00 80 PHE A N 1
ATOM 585 C CA . PHE A 1 80 ? -5.257 7.976 13.259 1.00 88.00 80 PHE A CA 1
ATOM 586 C C . PHE A 1 80 ? -4.890 7.289 14.582 1.00 88.00 80 PHE A C 1
ATOM 588 O O . PHE A 1 80 ? -5.705 6.542 15.126 1.00 88.00 80 PHE A O 1
ATOM 595 N N . ILE A 1 81 ? -3.686 7.530 15.112 1.00 86.25 81 ILE A N 1
ATOM 596 C CA . ILE A 1 81 ? -3.165 6.792 16.268 1.00 86.25 81 ILE A CA 1
ATOM 597 C C . ILE A 1 81 ? -4.060 6.917 17.506 1.00 86.25 81 ILE A C 1
ATOM 599 O O . ILE A 1 81 ? -4.311 5.915 18.171 1.00 86.25 81 ILE A O 1
ATOM 603 N N . ASP A 1 82 ? -4.646 8.093 17.737 1.00 82.75 82 ASP A N 1
ATOM 604 C CA . ASP A 1 82 ? -5.554 8.350 18.864 1.00 82.75 82 ASP A CA 1
ATOM 605 C C . ASP A 1 82 ? -6.848 7.520 18.809 1.00 82.75 82 ASP A C 1
ATOM 607 O O . ASP A 1 82 ? -7.483 7.293 19.831 1.00 82.75 82 ASP A O 1
ATOM 611 N N . HIS A 1 83 ? -7.249 7.057 17.622 1.00 79.19 83 HIS A N 1
ATOM 612 C CA . HIS A 1 83 ? -8.429 6.206 17.416 1.00 79.19 83 HIS A CA 1
ATOM 613 C C . HIS A 1 83 ? -8.064 4.716 17.257 1.00 79.19 83 HIS A C 1
ATOM 615 O O . HIS A 1 83 ? -8.939 3.873 17.025 1.00 79.19 83 HIS A O 1
ATOM 621 N N . LEU A 1 84 ? -6.770 4.388 17.316 1.00 73.94 84 LEU A N 1
ATOM 622 C CA . LEU A 1 84 ? -6.224 3.044 17.115 1.00 73.94 84 LEU A CA 1
ATOM 623 C C . LEU A 1 84 ? -5.840 2.338 18.428 1.00 73.94 84 LEU A C 1
ATOM 625 O O . LEU A 1 84 ? -5.701 1.104 18.413 1.00 73.94 84 LEU A O 1
ATOM 629 N N . VAL A 1 85 ? -5.639 3.112 19.502 1.00 66.25 85 VAL A N 1
ATOM 630 C CA . VAL A 1 85 ? -5.290 2.670 20.866 1.00 66.25 85 VAL A CA 1
ATOM 631 C C . VAL A 1 85 ? -6.538 2.318 21.662 1.00 66.25 85 VAL A C 1
ATOM 633 O O . VAL A 1 85 ? -7.535 3.064 21.566 1.00 66.25 85 VAL A O 1
#

Sequence (85 aa):
MALGIVVGFVAYLWRGNFTLVLVLGFAMLGNMLVAGMFGAGVPLLPRHLKMDPAVSSAVFVTIFTDVIGFVLFLGLAAAFIDHLV

pLDDT: mean 82.81, std 8.96, range [60.72, 93.69]

Secondary structure (DSSP, 8-state):
-HHHHHHHHHHHHHH--HHHHHHHHHHHHHHHHHHHHHHHHTTHHHHHTTS-HHHHHHHHHHHHHHHHHHHHHHHHHHHTGGGT-

Foldseek 3Di:
DVVLQVVLVVVCVVQVQNLLSVLSNQLVVQLVVQLVVLLVVQLVVVVVVVDDSVVVSVVVSVVRSVVSSVCSSVVSCVVCVVSRD